Protein AF-X6D6P9-F1 (afdb_monomer_lite)

Foldseek 3Di:
DCLLLVLLLVVFFKKKDKDALVCLVVCLVFNFWWAQLDDDQDVVLCVPVPPLSRTKGKIFGPQADDPDDDPDHWIWMKMFTSVQADPQKAFPPSDPPLVVQLVVVCVVPVPDDPSNSRVVSCRHNRIMIHSGGTGQQRMFTAFPPADPRDSVRGDRSNPDDSNGTDID

pLDDT: mean 87.32, std 10.54, range [49.88, 98.25]

Structure (mmCIF, N/CA/C/O backbone):
data_AF-X6D6P9-F1
#
_entry.id   AF-X6D6P9-F1
#
loop_
_atom_site.group_PDB
_atom_site.id
_atom_site.type_symbol
_atom_site.label_atom_id
_atom_site.label_alt_id
_atom_site.label_comp_id
_atom_site.label_asym_id
_atom_site.label_entity_id
_atom_site.label_seq_id
_atom_site.pdbx_PDB_ins_code
_atom_site.Cartn_x
_atom_site.Cartn_y
_atom_site.Cartn_z
_atom_site.occupancy
_atom_site.B_iso_or_equiv
_atom_site.auth_seq_id
_atom_site.auth_comp_id
_atom_site.auth_asym_id
_atom_site.auth_atom_id
_atom_site.pdbx_PDB_model_num
ATOM 1 N N . MET A 1 1 ? 2.258 -10.354 -14.950 1.00 55.44 1 MET A N 1
ATOM 2 C CA . MET A 1 1 ? 1.709 -9.759 -13.708 1.00 55.44 1 MET A CA 1
ATOM 3 C C . MET A 1 1 ? 1.639 -10.757 -12.578 1.00 55.44 1 MET A C 1
ATOM 5 O O . MET A 1 1 ? 1.944 -10.342 -11.473 1.00 55.44 1 MET A O 1
ATOM 9 N N . GLN A 1 2 ? 1.347 -12.040 -12.842 1.00 59.75 2 GLN A N 1
ATOM 10 C CA . GLN A 1 2 ? 1.579 -13.083 -11.836 1.00 59.75 2 GLN A CA 1
ATOM 11 C C . GLN A 1 2 ? 3.016 -12.995 -11.290 1.00 59.75 2 GLN A C 1
ATOM 13 O O . GLN A 1 2 ? 3.198 -12.963 -10.087 1.00 59.75 2 GLN A O 1
ATOM 18 N N . SER A 1 3 ? 4.011 -12.776 -12.160 1.00 70.81 3 SER A N 1
ATOM 19 C CA . SER A 1 3 ? 5.420 -12.632 -11.768 1.00 70.81 3 SER A CA 1
ATOM 20 C C . SER A 1 3 ? 5.705 -11.477 -10.790 1.00 70.81 3 SER A C 1
ATOM 22 O O . SER A 1 3 ? 6.256 -11.723 -9.725 1.00 70.81 3 SER A O 1
ATOM 24 N N . ALA A 1 4 ? 5.279 -10.244 -11.091 1.00 69.75 4 ALA A N 1
ATOM 25 C CA . ALA A 1 4 ? 5.508 -9.080 -10.225 1.00 69.75 4 ALA A CA 1
ATOM 26 C C . ALA A 1 4 ? 4.768 -9.182 -8.877 1.00 69.75 4 ALA A C 1
ATOM 28 O O . ALA A 1 4 ? 5.339 -8.881 -7.828 1.00 69.75 4 ALA A O 1
ATOM 29 N N . TYR A 1 5 ? 3.515 -9.652 -8.893 1.00 78.94 5 TYR A N 1
ATOM 30 C CA . TYR A 1 5 ? 2.745 -9.927 -7.677 1.00 78.94 5 TYR A CA 1
ATOM 31 C C . TYR A 1 5 ? 3.416 -11.019 -6.829 1.00 78.94 5 TYR A C 1
ATOM 33 O O . TYR A 1 5 ? 3.645 -10.834 -5.631 1.00 78.94 5 TYR A O 1
ATOM 41 N N . ASP A 1 6 ? 3.796 -12.137 -7.450 1.00 82.38 6 ASP A N 1
ATOM 42 C CA . ASP A 1 6 ? 4.474 -13.246 -6.778 1.00 82.38 6 ASP A CA 1
ATOM 43 C C . ASP A 1 6 ? 5.825 -12.794 -6.209 1.00 82.38 6 ASP A C 1
ATOM 45 O O . ASP A 1 6 ? 6.196 -13.179 -5.100 1.00 82.38 6 ASP A O 1
ATOM 49 N N . PHE A 1 7 ? 6.567 -11.953 -6.932 1.00 81.31 7 PHE A N 1
ATOM 50 C CA . PHE A 1 7 ? 7.858 -11.448 -6.477 1.00 81.31 7 PHE A CA 1
ATOM 51 C C . PHE A 1 7 ? 7.702 -10.530 -5.258 1.00 81.31 7 PHE A C 1
ATOM 53 O O . PHE A 1 7 ? 8.397 -10.716 -4.256 1.00 81.31 7 PHE A O 1
ATOM 60 N N . LEU A 1 8 ? 6.747 -9.592 -5.293 1.00 84.50 8 LEU A N 1
ATOM 61 C CA . LEU A 1 8 ? 6.450 -8.707 -4.164 1.00 84.50 8 LEU A CA 1
ATOM 62 C C . LEU A 1 8 ? 6.037 -9.481 -2.918 1.00 84.50 8 LEU A C 1
ATOM 64 O O . LEU A 1 8 ? 6.597 -9.269 -1.845 1.00 84.50 8 LEU A O 1
ATOM 68 N N . THR A 1 9 ? 5.076 -10.388 -3.059 1.00 87.00 9 THR A N 1
ATOM 69 C CA . THR A 1 9 ? 4.495 -11.119 -1.925 1.00 87.00 9 THR A CA 1
ATOM 70 C C . THR A 1 9 ? 5.456 -12.162 -1.338 1.00 87.00 9 THR A C 1
ATOM 72 O O . THR A 1 9 ? 5.349 -12.528 -0.162 1.00 87.00 9 THR A O 1
ATOM 75 N N . ARG A 1 10 ? 6.465 -12.604 -2.104 1.00 87.81 10 ARG A N 1
ATOM 76 C CA . ARG A 1 10 ? 7.597 -13.394 -1.583 1.00 87.81 10 ARG A CA 1
ATOM 77 C C . ARG A 1 10 ? 8.556 -12.572 -0.725 1.00 87.81 10 ARG A C 1
ATOM 79 O O . ARG A 1 10 ? 9.129 -13.123 0.212 1.00 87.81 10 ARG A O 1
ATOM 86 N N . LYS A 1 11 ? 8.758 -11.291 -1.044 1.00 89.25 11 LYS A N 1
ATOM 87 C CA . LYS A 1 11 ? 9.722 -10.410 -0.360 1.00 89.25 11 LYS A CA 1
ATOM 88 C C . LYS A 1 11 ? 9.109 -9.625 0.800 1.00 89.25 11 LYS A C 1
ATOM 90 O O . LYS A 1 11 ? 9.821 -9.316 1.750 1.00 89.25 11 LYS A O 1
ATOM 95 N N . HIS A 1 12 ? 7.808 -9.347 0.747 1.00 91.75 12 HIS A N 1
ATOM 96 C CA . HIS A 1 12 ? 7.106 -8.540 1.739 1.00 91.75 12 HIS A CA 1
ATOM 97 C C . HIS A 1 12 ? 5.869 -9.270 2.271 1.00 91.75 12 HIS A C 1
ATOM 99 O O . HIS A 1 12 ? 5.018 -9.736 1.515 1.00 91.75 12 HIS A O 1
ATOM 105 N N . SER A 1 13 ? 5.754 -9.349 3.598 1.00 94.56 13 SER A N 1
ATOM 106 C CA . SER A 1 13 ? 4.595 -9.961 4.268 1.00 94.56 13 SER A CA 1
ATOM 107 C C . SER A 1 13 ? 3.474 -8.963 4.556 1.00 94.56 13 SER A C 1
ATOM 109 O O . SER A 1 13 ? 2.323 -9.368 4.703 1.00 94.56 13 SER A O 1
ATOM 111 N N . TRP A 1 14 ? 3.809 -7.675 4.647 1.00 95.06 14 TRP A N 1
ATOM 112 C CA . TRP A 1 14 ? 2.915 -6.619 5.108 1.00 95.06 14 TRP A CA 1
ATOM 113 C C . TRP A 1 14 ? 3.073 -5.349 4.285 1.00 95.06 14 TRP A C 1
ATOM 115 O O . TRP A 1 14 ? 4.179 -4.991 3.874 1.00 95.06 14 TRP A O 1
ATOM 125 N N . TYR A 1 15 ? 1.947 -4.666 4.108 1.00 94.81 15 TYR A N 1
ATOM 126 C CA . TYR A 1 15 ? 1.816 -3.449 3.324 1.00 94.81 15 TYR A 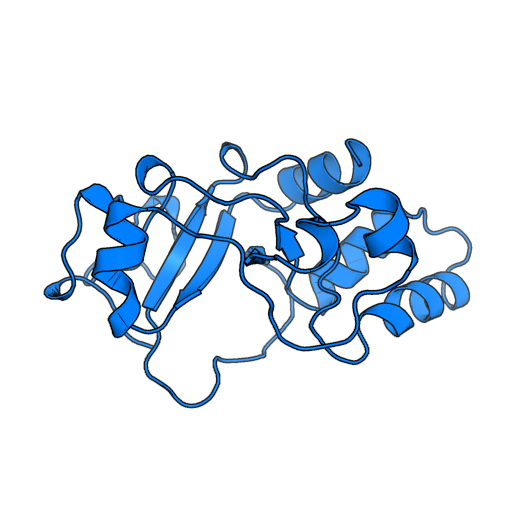CA 1
ATOM 127 C C . TYR A 1 15 ? 1.040 -2.422 4.133 1.00 94.81 15 TYR A C 1
ATOM 129 O O . TYR A 1 15 ? 0.007 -2.742 4.718 1.00 94.81 15 TYR A O 1
ATOM 137 N N . LEU A 1 16 ? 1.552 -1.201 4.186 1.00 94.44 16 LEU A N 1
ATOM 138 C CA . LEU A 1 16 ? 1.025 -0.116 4.991 1.00 94.44 16 LEU A CA 1
ATOM 139 C C . LEU A 1 16 ? 0.255 0.881 4.135 1.00 94.44 16 LEU A C 1
ATOM 141 O O . LEU A 1 16 ? 0.651 1.188 3.014 1.00 94.44 16 LEU A O 1
ATOM 145 N N . HIS A 1 17 ? -0.799 1.443 4.707 1.00 94.06 17 HIS A N 1
ATOM 146 C CA . HIS A 1 17 ? -1.494 2.605 4.174 1.00 94.06 17 HIS A CA 1
ATOM 147 C C . HIS A 1 17 ? -1.636 3.644 5.283 1.00 94.06 17 HIS A C 1
ATOM 149 O O . HIS A 1 17 ? -1.937 3.293 6.423 1.00 94.06 17 HIS A O 1
ATOM 155 N N . ALA A 1 18 ? -1.416 4.915 4.960 1.00 92.25 18 ALA A N 1
ATOM 156 C CA . ALA A 1 18 ? -1.610 6.020 5.889 1.00 92.25 18 ALA A CA 1
ATOM 157 C C . ALA A 1 18 ? -2.843 6.821 5.470 1.00 92.25 18 ALA A C 1
ATOM 159 O O . ALA A 1 18 ? -2.956 7.207 4.309 1.00 92.25 18 ALA A O 1
ATOM 160 N N . SER A 1 19 ? -3.743 7.102 6.411 1.00 92.38 19 SER A N 1
ATOM 161 C CA . SER A 1 19 ? -4.966 7.867 6.144 1.00 92.38 19 SER A CA 1
ATOM 162 C C . SER A 1 19 ? -5.185 8.967 7.181 1.00 92.38 19 SER A C 1
ATOM 164 O O . SER A 1 19 ? -4.666 8.908 8.295 1.00 92.38 19 SER A O 1
ATOM 166 N N . ASP A 1 20 ? -5.963 9.981 6.802 1.00 92.25 20 ASP A N 1
ATOM 167 C CA . ASP A 1 20 ? -6.477 10.989 7.731 1.00 92.25 20 ASP A CA 1
ATOM 168 C C . ASP A 1 20 ? -7.469 10.354 8.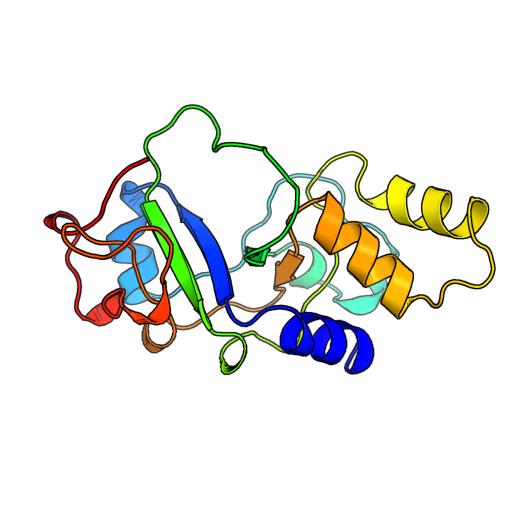713 1.00 92.25 20 ASP A C 1
ATOM 170 O O . ASP A 1 20 ? -8.353 9.623 8.253 1.00 92.25 20 ASP A O 1
ATOM 174 N N . PRO A 1 21 ? -7.409 10.672 10.022 1.00 92.88 21 PRO A N 1
ATOM 175 C CA . PRO A 1 21 ? -8.360 10.190 11.026 1.00 92.88 21 PRO A CA 1
ATOM 176 C C . PRO A 1 21 ? -9.830 10.432 10.669 1.00 92.88 21 PRO A C 1
ATOM 178 O O . PRO A 1 21 ? -10.683 9.636 11.050 1.00 92.88 21 PRO A O 1
ATOM 181 N N . ALA A 1 22 ? -10.125 11.488 9.903 1.00 93.38 22 ALA A N 1
ATOM 182 C CA . ALA A 1 22 ? -11.471 11.785 9.413 1.00 93.38 22 ALA A CA 1
ATOM 183 C C . ALA A 1 22 ? -12.072 10.655 8.556 1.00 93.38 22 ALA A C 1
ATOM 185 O O . ALA A 1 22 ? -13.284 10.488 8.544 1.00 93.38 22 ALA A O 1
ATOM 186 N N . ASN A 1 23 ? -11.236 9.846 7.896 1.00 94.69 23 ASN A N 1
ATOM 187 C CA . ASN A 1 23 ? -11.682 8.729 7.062 1.00 94.69 23 ASN A CA 1
ATOM 188 C C . ASN A 1 23 ? -11.848 7.419 7.854 1.00 94.69 23 ASN A C 1
ATOM 190 O O . ASN A 1 23 ? -12.113 6.385 7.247 1.00 94.69 23 ASN A O 1
ATOM 194 N N . PHE A 1 24 ? -11.614 7.401 9.175 1.00 96.06 24 PHE A N 1
ATOM 195 C CA . PHE A 1 24 ? -11.583 6.150 9.941 1.00 96.06 24 PHE A CA 1
ATOM 196 C C . PHE A 1 24 ? -12.897 5.368 9.830 1.00 96.06 24 PHE A C 1
ATOM 198 O O . PHE A 1 24 ? -12.864 4.182 9.509 1.00 96.06 24 PHE A O 1
ATOM 205 N N . GLU A 1 25 ? -14.039 6.023 10.060 1.00 97.12 25 GLU A N 1
ATOM 206 C CA . GLU A 1 25 ? -15.345 5.352 10.019 1.00 97.12 25 GLU A CA 1
ATOM 207 C C . GLU A 1 25 ? -15.708 4.899 8.597 1.00 97.12 25 GLU A C 1
ATOM 209 O O . GLU A 1 25 ? -16.177 3.776 8.419 1.00 97.12 25 GLU A O 1
ATOM 214 N N . ASP A 1 26 ? -15.389 5.702 7.578 1.00 97.19 26 ASP A N 1
ATOM 215 C CA . ASP A 1 26 ? -15.606 5.337 6.173 1.00 97.19 26 ASP A CA 1
ATOM 216 C C . ASP A 1 26 ? -14.785 4.099 5.783 1.00 97.19 26 ASP A C 1
ATOM 218 O O . ASP A 1 26 ? -15.317 3.142 5.223 1.00 97.19 26 ASP A O 1
ATOM 222 N N . ILE A 1 27 ? -13.495 4.066 6.140 1.00 97.69 27 ILE A N 1
ATOM 223 C CA . ILE A 1 27 ? -12.617 2.921 5.852 1.00 97.69 27 ILE A CA 1
ATOM 224 C C . ILE A 1 27 ? -13.031 1.703 6.684 1.00 97.69 27 ILE A C 1
ATOM 226 O O . ILE A 1 27 ? -12.930 0.566 6.224 1.00 97.69 27 ILE A O 1
ATOM 230 N N . LYS A 1 28 ? -13.522 1.902 7.908 1.00 97.50 28 LYS A N 1
ATOM 231 C CA . LYS A 1 28 ? -14.042 0.808 8.732 1.00 97.50 28 LYS A CA 1
ATOM 232 C C . LYS A 1 28 ? -15.309 0.196 8.130 1.00 97.50 28 LYS A C 1
ATOM 234 O O . LYS A 1 28 ? -15.476 -1.020 8.220 1.00 97.50 28 LYS A O 1
ATOM 239 N N . ALA A 1 29 ? -16.165 1.006 7.510 1.00 97.12 29 ALA A N 1
ATOM 240 C CA . ALA A 1 29 ? -17.393 0.555 6.865 1.00 97.12 29 ALA A CA 1
ATOM 241 C C . ALA A 1 29 ? -17.150 -0.081 5.483 1.00 97.12 29 ALA A C 1
ATOM 243 O O . ALA A 1 29 ? -17.676 -1.159 5.211 1.00 97.12 29 ALA A O 1
ATOM 244 N N . GLY A 1 30 ? -16.360 0.567 4.620 1.00 95.31 30 GLY A N 1
ATOM 245 C CA . GLY A 1 30 ? -16.171 0.177 3.213 1.00 95.31 30 GLY A CA 1
ATOM 246 C C . GLY A 1 30 ? -14.845 -0.520 2.894 1.00 95.31 30 GLY A C 1
ATOM 247 O O . GLY A 1 30 ? -14.738 -1.232 1.897 1.00 95.31 30 GLY A O 1
ATOM 248 N N . GLY A 1 31 ? -13.838 -0.383 3.755 1.00 97.69 31 GLY A N 1
ATOM 249 C CA . GLY A 1 31 ? -12.465 -0.800 3.480 1.00 97.69 31 GLY A CA 1
ATOM 250 C C . GLY A 1 31 ? -11.629 0.300 2.823 1.00 97.69 31 GLY A C 1
ATOM 251 O O . GLY A 1 31 ? -11.986 1.476 2.816 1.00 97.69 31 GLY A O 1
ATOM 252 N N . LEU A 1 32 ? -10.467 -0.082 2.294 1.00 97.44 32 LEU A N 1
ATOM 253 C CA . LEU A 1 32 ? -9.621 0.822 1.518 1.00 97.44 32 LEU A CA 1
ATOM 254 C C . LEU A 1 32 ? -10.095 0.846 0.072 1.00 97.44 32 LEU A C 1
ATOM 256 O O . LEU A 1 32 ? -10.0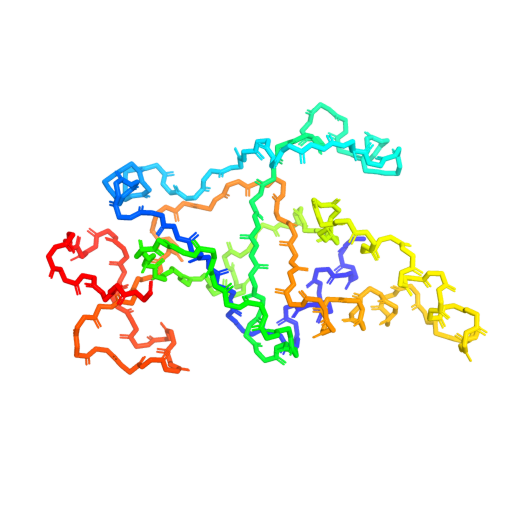28 -0.165 -0.622 1.00 97.44 32 LEU A O 1
ATOM 260 N N . GLU A 1 33 ? -10.524 2.011 -0.387 1.00 96.19 33 GLU A N 1
ATOM 261 C CA . GLU A 1 33 ? -10.987 2.217 -1.754 1.00 96.19 33 GLU A CA 1
ATOM 262 C C . GLU A 1 33 ? -9.903 2.861 -2.618 1.00 96.19 33 GLU A C 1
ATOM 264 O O . GLU A 1 33 ? -9.092 3.667 -2.153 1.00 96.19 33 GLU A O 1
ATOM 269 N N . THR A 1 34 ? -9.913 2.535 -3.906 1.00 94.56 34 THR A N 1
ATOM 270 C CA . THR A 1 34 ? -9.076 3.201 -4.903 1.00 94.56 34 THR A CA 1
ATOM 271 C C . THR A 1 34 ? -9.568 4.621 -5.157 1.00 94.56 34 THR A C 1
ATOM 273 O O . THR A 1 34 ? -10.773 4.845 -5.273 1.00 94.56 34 THR A O 1
ATOM 276 N N . ARG A 1 35 ? -8.646 5.574 -5.296 1.00 91.19 35 ARG A N 1
ATOM 277 C CA . ARG A 1 35 ? -8.949 6.985 -5.570 1.00 91.19 35 ARG A CA 1
ATOM 278 C C . ARG A 1 35 ? -8.061 7.517 -6.689 1.00 91.19 35 ARG A C 1
ATOM 280 O O . ARG A 1 35 ? -7.006 6.957 -6.968 1.00 91.19 35 ARG A O 1
ATOM 287 N N . PHE A 1 36 ? -8.463 8.612 -7.330 1.00 89.19 36 PHE A N 1
ATOM 288 C CA . PHE A 1 36 ? -7.602 9.298 -8.290 1.00 89.19 36 PHE A CA 1
ATOM 289 C C . PHE A 1 36 ? -6.557 10.115 -7.517 1.00 89.19 36 PHE A C 1
ATOM 291 O O . PHE A 1 36 ? -6.939 11.076 -6.847 1.00 89.19 36 PHE A O 1
ATOM 298 N N . PRO A 1 37 ? -5.256 9.778 -7.597 1.00 83.81 37 PRO A N 1
ATOM 299 C CA . PRO A 1 37 ? -4.225 10.428 -6.787 1.00 83.81 37 PRO A CA 1
ATOM 300 C C . PRO A 1 37 ? -3.856 11.829 -7.306 1.00 83.81 37 PRO A C 1
ATOM 302 O O . PRO A 1 37 ? -3.074 12.535 -6.675 1.00 83.81 37 PRO A O 1
ATOM 305 N N . GLY A 1 38 ? -4.422 12.240 -8.448 1.00 78.44 38 GLY A N 1
ATOM 306 C CA . GLY A 1 38 ? -3.995 13.416 -9.198 1.00 78.44 38 GLY A CA 1
ATOM 307 C C . GLY A 1 38 ? -2.751 13.109 -10.034 1.00 78.44 38 GLY A C 1
ATOM 308 O O . GLY A 1 38 ? -1.773 12.565 -9.535 1.00 78.44 38 GLY A O 1
ATOM 309 N N . GLY A 1 39 ? -2.785 13.429 -11.329 1.00 78.44 39 GLY A N 1
ATOM 310 C CA . GLY A 1 39 ? -1.652 13.223 -12.238 1.00 78.44 39 GLY A CA 1
ATOM 311 C C . GLY A 1 39 ? -2.031 12.585 -13.573 1.00 78.44 39 GLY A C 1
ATOM 312 O O . GLY A 1 39 ? -3.178 12.195 -13.805 1.00 78.44 39 GLY A O 1
ATOM 313 N N . SER A 1 40 ? -1.054 12.498 -14.476 1.00 83.50 40 SER A N 1
ATOM 314 C CA . SER A 1 40 ? -1.212 11.828 -15.767 1.00 83.50 40 SER A CA 1
ATOM 315 C C . SER A 1 40 ? -0.935 10.336 -15.631 1.00 83.50 40 SER A C 1
ATOM 317 O O . SER A 1 40 ? 0.182 9.934 -15.312 1.00 83.50 40 SER A O 1
ATOM 319 N N . VAL A 1 41 ? -1.941 9.520 -15.939 1.00 86.38 41 VAL A N 1
ATOM 320 C CA . VAL A 1 41 ? -1.777 8.066 -16.020 1.00 86.38 41 VAL A CA 1
ATOM 321 C C . VAL A 1 41 ? -0.865 7.725 -17.210 1.00 86.38 41 VAL A C 1
ATOM 323 O O . VAL A 1 41 ? -1.138 8.209 -18.315 1.00 86.38 41 VAL A O 1
ATOM 326 N N . PRO A 1 42 ? 0.182 6.907 -17.029 1.00 84.56 42 PRO A N 1
ATOM 327 C CA . PRO A 1 42 ? 1.033 6.435 -18.123 1.00 84.56 42 PRO A CA 1
ATOM 328 C C . PRO A 1 42 ? 0.255 5.582 -19.129 1.00 84.56 42 PRO A C 1
ATOM 330 O O . PRO A 1 42 ? -0.629 4.820 -18.736 1.00 84.56 42 PRO A O 1
ATOM 333 N N . ASP A 1 43 ? 0.607 5.648 -20.414 1.00 85.62 43 ASP A N 1
ATOM 334 C CA . ASP A 1 43 ? -0.128 4.925 -21.465 1.00 85.62 43 ASP A CA 1
ATOM 335 C C . ASP A 1 43 ? -0.080 3.408 -21.268 1.00 85.62 43 ASP A C 1
ATOM 337 O O . ASP A 1 43 ? -1.120 2.764 -21.306 1.00 85.62 43 ASP A O 1
ATOM 341 N N . ILE A 1 44 ? 1.064 2.856 -20.855 1.00 81.81 44 ILE A N 1
ATOM 342 C CA . ILE A 1 44 ? 1.182 1.430 -20.504 1.00 81.81 44 ILE A CA 1
ATOM 343 C C . ILE A 1 44 ? 0.210 0.990 -19.392 1.00 81.81 44 ILE A C 1
ATOM 345 O O . ILE A 1 44 ? -0.225 -0.161 -19.351 1.00 81.81 44 ILE A O 1
ATOM 349 N N . VAL A 1 45 ? -0.150 1.898 -18.479 1.00 84.44 45 VAL A N 1
ATOM 350 C CA . VAL A 1 45 ? -1.130 1.633 -17.418 1.00 84.44 45 VAL A CA 1
ATOM 351 C C . VAL A 1 45 ? -2.551 1.742 -17.978 1.00 84.44 45 VAL A C 1
ATOM 353 O O . VAL A 1 45 ? -3.389 0.898 -17.663 1.00 84.44 45 VAL A O 1
ATOM 356 N N . LYS A 1 46 ? -2.823 2.726 -18.847 1.00 87.25 46 LYS A N 1
ATOM 357 C CA . LYS A 1 46 ? -4.117 2.866 -19.540 1.00 87.25 46 LYS A CA 1
ATOM 358 C C . LYS A 1 46 ? -4.421 1.663 -20.426 1.00 87.25 46 LYS A C 1
ATOM 360 O O . LYS A 1 46 ? -5.517 1.125 -20.338 1.00 87.25 46 LYS A O 1
ATOM 365 N N . ASP A 1 47 ? -3.458 1.220 -21.226 1.00 86.31 47 ASP A N 1
ATOM 366 C CA . ASP A 1 47 ? -3.612 0.088 -22.144 1.00 86.31 47 ASP A CA 1
ATOM 367 C C . ASP A 1 47 ? -3.930 -1.203 -21.386 1.00 86.31 47 ASP A C 1
ATOM 369 O O . ASP A 1 47 ? -4.660 -2.067 -21.867 1.00 86.31 47 ASP A O 1
ATOM 373 N N . ARG A 1 48 ? -3.399 -1.320 -20.166 1.00 82.12 48 ARG A N 1
ATOM 374 C CA . ARG A 1 48 ? -3.538 -2.512 -19.336 1.00 82.12 48 ARG A CA 1
ATOM 375 C C . ARG A 1 48 ? -4.808 -2.538 -18.492 1.00 82.12 48 ARG A C 1
ATOM 377 O O . ARG A 1 48 ? -5.432 -3.589 -18.382 1.00 82.12 48 ARG A O 1
ATOM 384 N N . PHE A 1 49 ? -5.140 -1.425 -17.846 1.00 80.56 49 PHE A N 1
ATOM 385 C CA . PHE A 1 49 ? -6.226 -1.348 -16.862 1.00 80.56 49 PHE A CA 1
ATOM 386 C C . PHE A 1 49 ? -7.446 -0.570 -17.382 1.00 80.56 49 PHE A C 1
ATOM 388 O O . PHE A 1 49 ? -8.472 -0.483 -16.715 1.00 80.56 49 PHE A O 1
ATOM 395 N N . GLY A 1 50 ? -7.377 -0.008 -18.589 1.00 83.94 50 GLY A N 1
ATOM 396 C CA . GLY A 1 50 ? -8.488 0.697 -19.217 1.00 83.94 50 GLY A CA 1
ATOM 397 C C . GLY A 1 50 ? -9.007 1.847 -18.354 1.00 83.94 50 GLY A C 1
ATOM 398 O O . GLY A 1 50 ? -8.269 2.746 -17.952 1.00 83.94 50 GLY A O 1
ATOM 399 N N . THR A 1 51 ? -10.306 1.832 -18.060 1.00 77.56 51 THR A N 1
ATOM 400 C CA . THR A 1 51 ? -10.972 2.885 -17.282 1.00 77.56 51 THR A CA 1
ATOM 401 C C . THR A 1 51 ? -10.584 2.892 -15.800 1.00 77.56 51 THR A C 1
ATOM 403 O O . THR A 1 51 ? -10.619 3.962 -15.188 1.00 77.56 51 THR A O 1
ATOM 406 N N . THR A 1 52 ? -10.161 1.758 -15.224 1.00 78.56 52 THR A N 1
ATOM 407 C CA . THR A 1 52 ? -9.725 1.677 -13.814 1.00 78.56 52 THR A CA 1
ATOM 408 C C . THR A 1 52 ? -8.305 2.195 -13.609 1.00 78.56 52 THR A C 1
ATOM 410 O O . THR A 1 52 ? -7.931 2.518 -12.489 1.00 78.56 52 THR A O 1
ATOM 413 N N . ALA A 1 53 ? -7.549 2.410 -14.691 1.00 81.06 53 ALA A N 1
ATOM 414 C CA . ALA A 1 53 ? -6.174 2.908 -14.672 1.00 81.06 53 ALA A CA 1
ATOM 415 C C . ALA A 1 53 ? -5.984 4.230 -13.903 1.00 81.06 53 ALA A C 1
ATOM 417 O O . ALA A 1 53 ? -4.869 4.560 -13.514 1.00 81.06 53 ALA A O 1
ATOM 418 N N . LYS A 1 54 ? -7.060 5.006 -13.706 1.00 85.25 54 LYS A N 1
ATOM 419 C CA . LYS A 1 54 ? -7.044 6.276 -12.967 1.00 85.25 54 LYS A CA 1
ATOM 420 C C . LYS A 1 54 ? -7.234 6.105 -11.460 1.00 85.25 54 LYS A C 1
ATOM 422 O O . LYS A 1 54 ? -6.850 6.997 -10.718 1.00 85.25 54 LYS A O 1
ATOM 427 N N . GLN A 1 55 ? -7.862 5.027 -11.010 1.00 91.12 55 GLN A N 1
ATOM 428 C CA . GLN A 1 55 ? -8.224 4.838 -9.610 1.00 91.12 55 GLN A CA 1
ATOM 429 C C . GLN A 1 55 ? -7.235 3.867 -8.985 1.00 91.12 55 GLN A C 1
ATOM 431 O O . GLN A 1 55 ? -7.126 2.726 -9.422 1.00 91.12 55 GLN A O 1
ATOM 436 N N . VAL A 1 56 ? -6.505 4.323 -7.971 1.00 92.69 56 VAL A N 1
ATOM 437 C CA . VAL A 1 56 ? -5.479 3.509 -7.324 1.00 92.69 56 VAL A CA 1
ATOM 438 C C . VAL A 1 56 ? -5.483 3.679 -5.813 1.00 92.69 56 VAL A C 1
ATOM 440 O O . VAL A 1 56 ? -5.917 4.694 -5.272 1.00 92.69 56 VAL A O 1
ATOM 443 N N . LEU A 1 57 ? -5.000 2.657 -5.127 1.00 93.38 57 LEU A N 1
ATOM 444 C CA . LEU A 1 57 ? -4.740 2.643 -3.699 1.00 93.38 57 LEU A CA 1
ATOM 445 C C . LEU A 1 57 ? -3.230 2.513 -3.495 1.00 93.38 57 LEU A C 1
ATOM 447 O O . LEU A 1 57 ? -2.644 1.490 -3.849 1.00 93.38 57 LEU A O 1
ATOM 451 N N . CYS A 1 58 ? -2.609 3.541 -2.921 1.00 92.12 58 CYS A N 1
ATOM 452 C CA . CYS A 1 58 ? -1.186 3.526 -2.591 1.00 92.12 58 CYS A CA 1
ATOM 453 C C . CYS A 1 58 ? -0.934 2.677 -1.345 1.00 92.12 58 CYS A C 1
ATOM 455 O O . CYS A 1 58 ? -1.570 2.878 -0.304 1.00 92.12 58 CYS A O 1
ATOM 457 N N . LEU A 1 59 ? 0.018 1.758 -1.445 1.00 93.31 59 LEU A N 1
ATOM 458 C CA . LEU A 1 59 ? 0.447 0.881 -0.366 1.00 93.31 59 LEU A CA 1
ATOM 459 C C . LEU A 1 59 ? 1.969 0.894 -0.280 1.00 93.31 59 LEU A C 1
ATOM 461 O O . LEU A 1 59 ? 2.657 0.805 -1.292 1.00 93.31 59 LEU A O 1
ATOM 465 N N . ARG A 1 60 ? 2.503 0.918 0.937 1.00 92.25 60 ARG A N 1
ATOM 466 C CA . ARG A 1 60 ? 3.939 0.821 1.196 1.00 92.25 60 ARG A CA 1
ATOM 467 C C . ARG A 1 60 ? 4.301 -0.568 1.709 1.00 92.25 60 ARG A C 1
ATOM 469 O O . ARG A 1 60 ? 3.915 -0.897 2.831 1.00 92.25 60 ARG A O 1
ATOM 476 N N . PRO A 1 61 ? 5.065 -1.381 0.970 1.00 93.25 61 PRO A N 1
ATOM 477 C CA . PRO A 1 61 ? 5.600 -2.623 1.517 1.00 93.25 61 PRO A CA 1
ATOM 478 C C . PRO A 1 61 ? 6.530 -2.331 2.706 1.00 93.25 61 PRO A C 1
ATOM 480 O O . PRO A 1 61 ? 7.335 -1.405 2.662 1.00 93.25 61 PRO A O 1
ATOM 483 N N . ILE A 1 62 ? 6.450 -3.113 3.784 1.00 90.81 62 ILE A N 1
ATOM 484 C CA . ILE A 1 62 ? 7.392 -2.970 4.908 1.00 90.81 62 ILE A CA 1
ATOM 485 C C . ILE A 1 62 ? 8.779 -3.474 4.494 1.00 90.81 62 ILE A C 1
ATOM 487 O O . ILE A 1 62 ? 8.894 -4.527 3.863 1.00 90.81 62 ILE A O 1
ATOM 491 N N . GLY A 1 63 ? 9.830 -2.746 4.883 1.00 87.25 63 GLY A N 1
ATOM 492 C CA . GLY A 1 63 ? 11.227 -3.080 4.573 1.00 87.25 63 GLY A CA 1
ATOM 493 C C . GLY A 1 63 ? 11.782 -2.402 3.316 1.00 87.25 63 GLY A C 1
ATOM 494 O O . GLY A 1 63 ? 12.846 -2.786 2.840 1.00 87.25 63 GLY A O 1
ATOM 495 N N . THR A 1 64 ? 11.067 -1.422 2.761 1.00 88.25 64 THR A N 1
ATOM 496 C CA . THR A 1 64 ? 11.550 -0.558 1.673 1.00 88.25 64 THR A CA 1
ATOM 497 C C . THR A 1 64 ? 12.341 0.636 2.210 1.00 88.25 64 THR A C 1
ATOM 499 O O . THR A 1 64 ? 12.176 1.016 3.367 1.00 88.25 64 THR A O 1
ATOM 502 N N . GLU A 1 65 ? 13.166 1.248 1.364 1.00 83.19 65 GLU A N 1
ATOM 503 C CA . GLU A 1 65 ? 14.122 2.294 1.751 1.00 83.19 65 GLU A CA 1
ATOM 504 C C . GLU A 1 65 ? 13.520 3.696 1.870 1.00 83.19 65 GLU A C 1
ATOM 506 O O . GLU A 1 65 ? 14.162 4.559 2.463 1.00 83.19 65 GLU A O 1
ATOM 511 N N . ASP A 1 66 ? 12.332 3.946 1.303 1.00 70.50 66 ASP A N 1
ATOM 512 C CA . ASP A 1 66 ? 11.828 5.316 1.168 1.00 70.50 66 ASP A CA 1
ATOM 513 C C . ASP A 1 66 ? 11.592 5.985 2.541 1.00 70.50 66 ASP A C 1
ATOM 515 O O . ASP A 1 66 ? 10.751 5.520 3.326 1.00 70.50 66 ASP A O 1
ATOM 519 N N . PRO A 1 67 ? 12.319 7.084 2.835 1.00 52.69 67 PRO A N 1
ATOM 520 C CA . PRO A 1 67 ? 12.192 7.836 4.071 1.00 52.69 67 PRO A CA 1
ATOM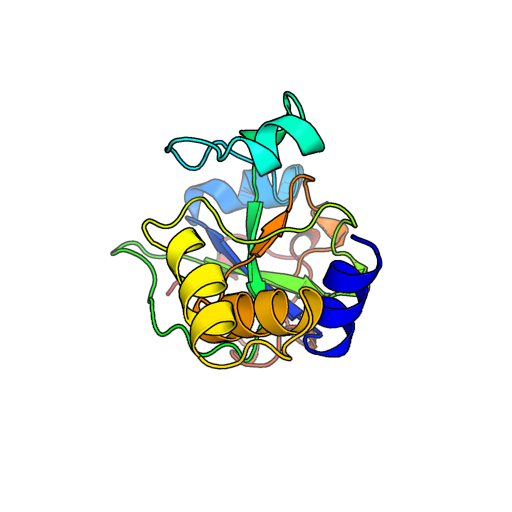 521 C C . PRO A 1 67 ? 11.050 8.862 4.047 1.00 52.69 67 PRO A C 1
ATOM 523 O O . PRO A 1 67 ? 10.932 9.616 5.014 1.00 52.69 67 PRO A O 1
ATOM 526 N N . THR A 1 68 ? 10.246 8.965 2.976 1.00 53.69 68 THR A N 1
ATOM 527 C CA . THR A 1 68 ? 9.186 9.980 2.862 1.00 53.69 68 THR A CA 1
ATOM 528 C C . THR A 1 68 ? 8.116 9.801 3.938 1.00 53.69 68 THR A C 1
ATOM 530 O O . THR A 1 68 ? 7.121 9.089 3.810 1.00 53.69 68 THR A O 1
ATOM 533 N N . GLY A 1 69 ? 8.353 10.499 5.047 1.00 50.00 69 GLY A N 1
ATOM 534 C CA . GLY A 1 69 ? 7.390 10.758 6.096 1.00 50.00 69 GLY A CA 1
ATOM 535 C C . GLY A 1 69 ? 6.184 11.509 5.541 1.00 50.00 69 GLY A C 1
ATOM 536 O O . GLY A 1 69 ? 6.287 12.336 4.632 1.00 50.00 69 GLY A O 1
ATOM 537 N N . SER A 1 70 ? 5.027 11.175 6.100 1.00 49.88 70 SER A N 1
ATOM 538 C CA . SER A 1 70 ? 3.729 11.750 5.767 1.00 49.88 70 SER A CA 1
ATOM 539 C C . SER A 1 70 ? 3.760 13.291 5.738 1.00 49.88 70 SER A C 1
ATOM 541 O O . SER A 1 70 ? 4.394 13.951 6.564 1.00 49.88 70 SER A O 1
ATOM 543 N N . ARG A 1 71 ? 3.045 13.871 4.765 1.00 51.16 71 ARG A N 1
ATOM 544 C CA . ARG A 1 71 ? 2.830 15.316 4.626 1.00 51.16 71 ARG A CA 1
ATOM 545 C C . ARG A 1 71 ? 2.024 15.851 5.820 1.00 51.16 71 ARG A C 1
ATOM 547 O O . ARG A 1 71 ? 0.821 15.623 5.885 1.00 51.16 71 ARG A O 1
ATOM 554 N N . SER A 1 72 ? 2.697 16.570 6.722 1.00 53.50 72 SER A N 1
ATOM 555 C CA . SER A 1 72 ? 2.224 17.662 7.608 1.00 53.50 72 SER A CA 1
ATOM 556 C C . SER A 1 72 ? 0.842 17.565 8.294 1.00 53.50 72 SER A C 1
ATOM 558 O O . SER A 1 72 ? 0.290 18.592 8.683 1.00 53.50 72 SER A O 1
ATOM 560 N N . SER A 1 73 ? 0.257 16.382 8.445 1.00 63.66 73 SER A N 1
ATOM 561 C CA . SER A 1 73 ? -1.057 16.154 9.059 1.00 63.66 73 SER A CA 1
ATOM 562 C C . SER A 1 73 ? -0.992 14.876 9.880 1.00 63.66 73 SER A C 1
ATOM 564 O O . SER A 1 73 ? -0.334 13.932 9.452 1.00 63.66 73 SER A O 1
ATOM 566 N N . GLU A 1 74 ? -1.650 14.859 11.042 1.00 83.00 74 GLU A N 1
ATOM 567 C CA . GLU A 1 74 ? -1.785 13.650 11.860 1.00 83.00 74 GLU A CA 1
ATOM 568 C C . GLU A 1 74 ? -2.419 12.535 11.016 1.00 83.00 74 GLU A C 1
ATOM 570 O O . GLU A 1 74 ? -3.563 12.665 10.576 1.00 83.00 74 GLU A O 1
ATOM 575 N N . ARG A 1 75 ? -1.696 11.437 10.789 1.00 89.56 75 ARG A N 1
ATOM 576 C CA . ARG A 1 75 ? -2.182 10.248 10.071 1.00 89.56 75 ARG A CA 1
ATOM 577 C C . ARG A 1 75 ? -2.318 9.072 11.015 1.00 89.56 75 ARG A C 1
ATOM 579 O O . ARG A 1 75 ? -1.624 8.996 12.017 1.00 89.56 75 ARG A O 1
ATOM 586 N N . PHE A 1 76 ? -3.157 8.107 10.667 1.00 93.06 76 PHE A N 1
ATOM 587 C CA . PHE A 1 76 ? -3.120 6.786 11.292 1.00 93.06 76 PHE A CA 1
ATOM 588 C C . PHE A 1 76 ? -2.670 5.728 10.287 1.00 93.06 76 PHE A C 1
ATOM 590 O O . PHE A 1 76 ? -2.838 5.894 9.075 1.00 93.06 76 PHE A O 1
ATOM 597 N N . LEU A 1 77 ? -2.084 4.646 10.803 1.00 94.31 77 LEU A N 1
ATOM 598 C CA . LEU A 1 77 ? -1.561 3.557 9.986 1.00 94.31 77 LEU A CA 1
ATOM 599 C C . LEU A 1 77 ? -2.511 2.368 9.942 1.00 94.31 77 LEU A C 1
ATOM 601 O O . LEU A 1 77 ? -3.025 1.894 10.956 1.00 94.31 77 LEU A O 1
ATOM 605 N N . LEU A 1 78 ? -2.664 1.854 8.732 1.00 96.50 78 LEU A N 1
ATOM 606 C CA . LEU A 1 78 ? -3.347 0.623 8.397 1.00 96.50 78 LEU A CA 1
ATOM 607 C C . LEU A 1 78 ? -2.334 -0.363 7.836 1.00 96.50 78 LEU A C 1
ATOM 609 O O . LEU A 1 78 ? -1.356 0.036 7.206 1.00 96.50 78 LEU A O 1
ATOM 613 N N . ALA A 1 79 ? -2.587 -1.648 8.039 1.00 97.00 79 ALA A N 1
ATOM 614 C CA . ALA A 1 79 ? -1.772 -2.720 7.505 1.00 97.00 79 ALA A CA 1
ATOM 615 C C . ALA A 1 79 ? -2.625 -3.799 6.848 1.00 97.00 79 ALA A C 1
ATOM 617 O O . ALA A 1 79 ? -3.668 -4.203 7.369 1.00 97.00 79 ALA A O 1
ATOM 618 N N . VAL A 1 80 ? -2.125 -4.301 5.726 1.00 97.25 80 VAL A N 1
ATOM 619 C CA . VAL A 1 80 ? -2.691 -5.415 4.975 1.00 97.25 80 VAL A CA 1
ATOM 620 C C . VAL A 1 80 ? -1.630 -6.497 4.847 1.00 97.25 80 VAL A C 1
ATOM 622 O O . VAL A 1 80 ? -0.477 -6.231 4.504 1.00 97.25 80 VAL A O 1
ATOM 625 N N . GLU A 1 81 ? -2.018 -7.727 5.160 1.00 96.81 81 GLU A N 1
ATOM 626 C CA . GLU A 1 81 ? -1.162 -8.895 4.980 1.00 96.81 81 GLU A CA 1
ATOM 627 C C . GLU A 1 81 ? -1.126 -9.285 3.501 1.00 96.81 81 GLU A C 1
ATOM 629 O O . GLU A 1 81 ? -2.144 -9.203 2.813 1.00 96.81 81 GLU A O 1
ATOM 634 N N . ARG A 1 82 ? 0.018 -9.769 3.013 1.00 94.75 82 ARG A N 1
ATOM 635 C CA . ARG A 1 82 ? 0.218 -10.127 1.598 1.00 94.75 82 ARG A CA 1
ATOM 636 C C . ARG A 1 82 ? -0.873 -11.028 1.005 1.00 94.75 82 ARG A C 1
ATOM 638 O O . ARG A 1 82 ? -1.193 -10.894 -0.166 1.00 94.75 82 ARG A O 1
ATOM 645 N N . ASN A 1 83 ? -1.455 -11.925 1.806 1.00 94.56 83 ASN A N 1
ATOM 646 C CA . ASN A 1 83 ? -2.468 -12.884 1.352 1.00 94.56 83 ASN A CA 1
ATOM 647 C C . ASN A 1 83 ? -3.821 -12.218 1.052 1.00 94.56 83 ASN A C 1
ATOM 649 O O . ASN A 1 83 ? -4.695 -12.849 0.467 1.00 94.56 83 ASN A O 1
ATOM 653 N N . PHE A 1 84 ? -3.998 -10.966 1.475 1.00 95.19 84 PHE A N 1
ATOM 654 C CA . PHE A 1 84 ? -5.187 -10.164 1.215 1.00 95.19 84 PHE A CA 1
ATOM 655 C C . PHE A 1 84 ? -4.934 -9.041 0.208 1.00 95.19 84 PHE A C 1
ATOM 657 O O . PHE A 1 84 ? -5.813 -8.200 0.014 1.00 95.19 84 PHE A O 1
ATOM 664 N N . LEU A 1 85 ? -3.750 -8.999 -0.412 1.00 92.19 85 LEU A N 1
ATOM 665 C CA . LEU A 1 85 ? -3.512 -8.077 -1.509 1.00 92.19 85 LEU A CA 1
ATOM 666 C C . LEU A 1 85 ? -4.268 -8.524 -2.764 1.00 92.19 85 LEU A C 1
ATOM 668 O O . LEU A 1 85 ? -4.261 -9.712 -3.095 1.00 92.19 85 LEU A O 1
ATOM 672 N N . PRO A 1 86 ? -4.869 -7.584 -3.504 1.00 90.25 86 PRO A N 1
ATOM 673 C CA . PRO A 1 86 ? -5.397 -7.872 -4.827 1.00 90.25 86 PRO A CA 1
ATOM 674 C C . PRO A 1 86 ? -4.297 -8.295 -5.803 1.00 90.25 86 PRO A C 1
ATOM 676 O O . PRO A 1 86 ? -3.135 -7.929 -5.643 1.00 90.25 86 PRO A O 1
ATOM 679 N N . LEU A 1 87 ? -4.665 -9.028 -6.856 1.00 87.94 87 LEU A N 1
ATOM 680 C CA . LEU A 1 87 ? -3.723 -9.418 -7.914 1.00 87.94 87 LEU A CA 1
ATOM 681 C C . LEU A 1 87 ? -3.325 -8.232 -8.808 1.00 87.94 87 LEU A C 1
ATOM 683 O O . LEU A 1 87 ? -2.261 -8.245 -9.431 1.00 87.94 87 LEU A O 1
ATOM 687 N N . SER A 1 88 ? -4.174 -7.206 -8.875 1.00 87.38 88 SER A N 1
ATOM 688 C CA . SER A 1 88 ? -3.973 -6.009 -9.689 1.00 87.38 88 SER A CA 1
ATOM 689 C C . SER A 1 88 ? -3.043 -5.020 -8.979 1.00 87.38 88 SER A C 1
ATOM 691 O O . SER A 1 88 ? -3.481 -3.969 -8.515 1.00 87.38 88 SER A O 1
ATOM 693 N N . ILE A 1 89 ? -1.754 -5.362 -8.886 1.00 86.75 89 ILE A N 1
ATOM 694 C CA . ILE A 1 89 ? -0.709 -4.515 -8.288 1.00 86.75 89 ILE A CA 1
ATOM 695 C C . ILE A 1 89 ? 0.257 -4.017 -9.368 1.00 86.75 89 ILE A C 1
ATOM 697 O O . ILE A 1 89 ? 0.601 -4.747 -10.300 1.00 86.75 89 ILE A O 1
ATOM 701 N N . GLY A 1 90 ? 0.725 -2.775 -9.238 1.00 86.94 90 GLY A N 1
ATOM 702 C CA . GLY A 1 90 ? 1.711 -2.184 -10.141 1.00 86.94 90 GLY A CA 1
ATOM 703 C C . GLY A 1 90 ? 2.641 -1.172 -9.475 1.00 86.94 90 GLY A C 1
ATOM 704 O O . GLY A 1 90 ? 2.548 -0.903 -8.277 1.00 86.94 90 GLY A O 1
ATOM 705 N N . LEU A 1 91 ? 3.546 -0.608 -10.283 1.00 86.62 91 LEU A N 1
ATOM 706 C CA . LEU A 1 91 ? 4.428 0.477 -9.854 1.00 86.62 91 LEU A CA 1
ATOM 707 C C . LEU A 1 91 ? 3.622 1.731 -9.547 1.00 86.62 91 LEU A C 1
ATOM 709 O O . LEU A 1 91 ? 2.658 2.045 -10.252 1.00 86.62 91 LEU A O 1
ATOM 713 N N . ASP A 1 92 ? 4.075 2.471 -8.538 1.00 85.81 92 ASP A N 1
ATOM 714 C CA . ASP A 1 92 ? 3.452 3.732 -8.180 1.00 85.81 92 ASP A CA 1
ATOM 715 C C . ASP A 1 92 ? 3.794 4.872 -9.136 1.00 85.81 92 ASP A C 1
ATOM 717 O O . ASP A 1 92 ? 4.774 5.603 -8.984 1.00 85.81 92 ASP A O 1
ATOM 721 N N . TRP A 1 93 ? 2.931 5.023 -10.138 1.00 84.25 93 TRP A N 1
ATOM 722 C CA . 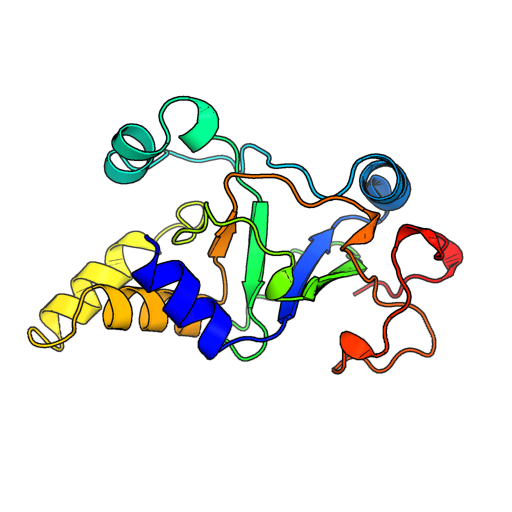TRP A 1 93 ? 2.995 6.085 -11.128 1.00 84.25 93 TRP A CA 1
ATOM 723 C C . TRP A 1 93 ? 2.496 7.440 -10.621 1.00 84.25 93 TRP A C 1
ATOM 725 O O . TRP A 1 93 ? 2.671 8.428 -11.331 1.00 84.25 93 TRP A O 1
ATOM 735 N N . SER A 1 94 ? 1.881 7.510 -9.436 1.00 77.69 94 SER A N 1
ATOM 736 C CA . SER A 1 94 ? 1.362 8.768 -8.889 1.00 77.69 94 SER A CA 1
ATOM 737 C C . SER A 1 94 ? 2.475 9.710 -8.415 1.00 77.69 94 SER A C 1
ATOM 739 O O . SER A 1 94 ? 2.288 10.926 -8.364 1.00 77.69 94 SER A O 1
ATOM 741 N N . PHE A 1 95 ? 3.666 9.171 -8.142 1.00 71.69 95 PHE A N 1
ATOM 742 C CA . PHE A 1 95 ? 4.848 9.958 -7.817 1.00 71.69 95 PHE A CA 1
ATOM 743 C C . PHE A 1 95 ? 5.609 10.400 -9.073 1.00 71.69 95 PHE A C 1
ATOM 745 O O . PHE A 1 95 ? 5.917 9.619 -9.979 1.00 71.69 95 PHE A O 1
ATOM 752 N N . VAL A 1 96 ? 5.978 11.681 -9.098 1.00 64.81 96 VAL A N 1
ATOM 753 C CA . VAL A 1 96 ? 6.825 12.257 -10.148 1.00 64.81 96 VAL A CA 1
ATOM 754 C C . VAL A 1 96 ? 8.195 11.567 -10.140 1.00 64.81 96 VAL A C 1
ATOM 756 O O . VAL A 1 96 ? 8.849 11.473 -9.104 1.00 64.81 96 VAL A O 1
ATOM 759 N N . GLY A 1 97 ? 8.648 11.098 -11.306 1.00 62.59 97 GLY A N 1
ATOM 760 C CA . GLY A 1 97 ? 9.969 10.478 -11.465 1.00 62.59 97 GLY A CA 1
ATOM 761 C C . GLY A 1 97 ? 10.060 9.001 -11.060 1.00 62.59 97 GLY A C 1
ATOM 762 O O . GLY A 1 97 ? 11.160 8.450 -11.052 1.00 62.59 97 GLY A O 1
ATOM 763 N N . THR A 1 98 ? 8.950 8.317 -10.749 1.00 66.69 98 THR A N 1
ATOM 764 C CA . THR A 1 98 ? 8.983 6.849 -10.584 1.00 66.69 98 THR A CA 1
ATOM 765 C C . THR A 1 98 ? 9.320 6.147 -11.898 1.00 66.69 98 THR A C 1
ATOM 767 O O . THR A 1 98 ? 10.070 5.180 -11.894 1.00 66.69 98 THR A O 1
ATOM 770 N N . TRP A 1 99 ? 8.830 6.663 -13.027 1.00 71.69 99 TRP A N 1
ATOM 771 C CA . TRP A 1 99 ? 9.011 6.035 -14.342 1.00 71.69 99 TRP A CA 1
ATOM 772 C C . TRP A 1 99 ? 10.402 6.164 -14.941 1.00 71.69 99 TRP A C 1
ATOM 774 O O . TRP A 1 99 ? 10.752 5.359 -15.792 1.00 71.69 99 TRP A O 1
ATOM 784 N N . THR A 1 100 ? 11.215 7.112 -14.481 1.00 81.12 100 THR A N 1
ATOM 785 C CA . THR A 1 100 ? 12.599 7.230 -14.958 1.00 81.12 100 THR A CA 1
ATOM 786 C C . THR A 1 100 ? 13.517 6.189 -14.320 1.00 81.12 100 THR A C 1
ATOM 788 O O . THR A 1 100 ? 14.534 5.831 -14.903 1.00 81.12 100 THR A O 1
ATOM 791 N N . LEU A 1 101 ? 13.170 5.677 -13.133 1.00 83.88 101 LEU A N 1
ATOM 792 C CA . LEU A 1 101 ? 13.996 4.715 -12.406 1.00 83.88 101 LEU A CA 1
ATOM 793 C C . LEU A 1 101 ? 14.101 3.343 -13.103 1.00 83.88 101 LEU A C 1
ATOM 795 O O . LEU A 1 101 ? 15.218 2.840 -13.175 1.00 83.88 101 LEU A O 1
ATOM 799 N N . PRO A 1 102 ? 13.022 2.750 -13.659 1.00 86.81 102 PRO A N 1
ATOM 800 C CA . PRO A 1 102 ? 13.139 1.568 -14.507 1.00 86.81 102 PRO A CA 1
ATOM 801 C C . PRO A 1 102 ? 14.153 1.730 -15.643 1.00 86.81 102 PRO A C 1
ATOM 803 O O . PRO A 1 102 ? 14.946 0.826 -15.885 1.00 86.81 102 PRO A O 1
ATOM 806 N N . ASP A 1 103 ? 14.146 2.879 -16.319 1.00 88.00 103 ASP A N 1
ATOM 807 C CA . ASP A 1 103 ? 15.024 3.123 -17.466 1.00 88.00 103 ASP A CA 1
ATOM 808 C C . ASP A 1 103 ? 16.484 3.298 -17.037 1.00 88.00 103 ASP A C 1
ATOM 810 O O . ASP A 1 103 ? 17.381 2.767 -17.688 1.00 88.00 103 ASP A O 1
ATOM 814 N N . ILE A 1 104 ? 16.719 3.964 -15.902 1.00 89.88 104 ILE A N 1
ATOM 815 C CA . ILE A 1 104 ? 18.050 4.065 -15.287 1.00 89.88 104 ILE A CA 1
ATOM 816 C C . ILE A 1 104 ? 18.572 2.672 -14.916 1.00 89.88 104 ILE A C 1
ATOM 818 O O . ILE A 1 104 ? 19.683 2.321 -15.294 1.00 89.88 104 ILE A O 1
ATOM 822 N N . LEU A 1 105 ? 17.760 1.845 -14.248 1.00 91.50 105 LEU A N 1
ATOM 823 C CA . LEU A 1 105 ? 18.162 0.492 -13.846 1.00 91.50 105 LEU A CA 1
ATOM 824 C C . LEU A 1 105 ? 18.493 -0.397 -15.053 1.00 91.50 105 LEU A C 1
ATOM 826 O O . LEU A 1 105 ? 19.481 -1.125 -15.015 1.00 91.50 105 LEU A O 1
ATOM 830 N N . ARG A 1 106 ? 17.715 -0.300 -16.140 1.00 92.69 106 ARG A N 1
ATOM 831 C CA . ARG A 1 106 ? 18.001 -1.007 -17.402 1.00 92.69 106 ARG A CA 1
ATOM 832 C C . ARG A 1 106 ? 19.301 -0.553 -18.054 1.00 92.69 106 ARG A C 1
ATOM 834 O O . ARG A 1 106 ? 19.980 -1.366 -18.674 1.00 92.69 106 ARG A O 1
ATOM 841 N N . ALA A 1 107 ? 19.614 0.738 -17.972 1.00 92.88 107 ALA A N 1
ATOM 842 C CA . ALA A 1 107 ? 20.853 1.278 -18.517 1.00 92.88 107 ALA A CA 1
ATOM 843 C C . ALA A 1 107 ? 22.072 0.854 -17.680 1.00 92.88 107 ALA A C 1
ATOM 845 O O . ALA A 1 107 ? 23.105 0.510 -18.253 1.00 92.88 107 ALA A O 1
ATOM 846 N N . ASP A 1 108 ? 21.933 0.846 -16.352 1.00 94.69 108 ASP A N 1
ATOM 847 C CA . ASP A 1 108 ? 22.997 0.488 -15.409 1.00 94.69 108 ASP A CA 1
ATOM 848 C C . ASP A 1 108 ? 23.320 -1.016 -15.436 1.00 94.69 108 ASP A 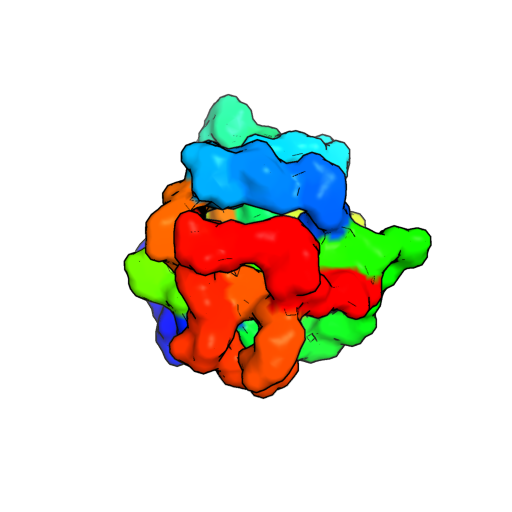C 1
ATOM 850 O O . ASP A 1 108 ? 24.490 -1.399 -15.393 1.00 94.69 108 ASP A O 1
ATOM 854 N N . ASP A 1 109 ? 22.300 -1.874 -15.539 1.00 94.44 109 ASP A N 1
ATOM 855 C CA . ASP A 1 109 ? 22.463 -3.321 -15.691 1.00 94.44 109 ASP A CA 1
ATOM 856 C C . ASP A 1 109 ? 21.483 -3.893 -16.733 1.00 94.44 109 ASP A C 1
ATOM 858 O O . ASP A 1 109 ? 20.369 -4.317 -16.401 1.00 94.44 109 ASP A O 1
ATOM 862 N N . PRO A 1 110 ? 21.911 -3.989 -18.006 1.00 93.69 110 PRO A N 1
ATOM 863 C CA . PRO A 1 110 ? 21.083 -4.515 -19.090 1.00 93.69 110 PRO A CA 1
ATOM 864 C C . PRO A 1 110 ? 20.673 -5.986 -18.939 1.00 93.69 110 PRO A C 1
ATOM 866 O O . PRO A 1 110 ? 19.900 -6.483 -19.757 1.00 93.69 110 PRO A O 1
ATOM 869 N N . LYS A 1 111 ? 21.224 -6.715 -17.957 1.00 94.94 111 LYS A N 1
ATOM 870 C CA . LYS A 1 111 ? 20.873 -8.117 -17.697 1.00 94.94 111 LYS A CA 1
ATOM 871 C C . LYS A 1 111 ? 19.742 -8.267 -16.688 1.00 94.94 111 LYS A C 1
ATOM 873 O O . LYS A 1 111 ? 19.222 -9.378 -16.579 1.00 94.94 111 LYS A O 1
ATOM 878 N N . MET A 1 112 ? 19.366 -7.203 -15.972 1.00 91.56 112 MET A N 1
ATOM 879 C CA . MET A 1 112 ? 18.232 -7.265 -15.058 1.00 91.56 112 MET A CA 1
ATOM 880 C C . MET A 1 112 ? 16.958 -7.615 -15.820 1.00 91.56 112 MET A C 1
ATOM 882 O O . MET A 1 112 ? 16.617 -7.028 -16.849 1.00 91.56 112 MET A O 1
ATOM 886 N N . THR A 1 113 ? 16.224 -8.568 -15.271 1.00 89.44 113 THR A N 1
ATOM 887 C CA . THR A 1 113 ? 14.882 -8.903 -15.728 1.00 89.44 113 THR A CA 1
ATOM 888 C C . THR A 1 113 ? 13.893 -7.801 -15.344 1.00 89.44 113 THR A C 1
ATOM 890 O O . THR A 1 113 ? 14.101 -7.054 -14.386 1.00 89.44 113 THR A O 1
ATOM 893 N N . ASP A 1 114 ? 12.764 -7.718 -16.052 1.00 85.00 114 ASP A N 1
ATOM 894 C CA . ASP A 1 114 ? 11.710 -6.752 -15.714 1.00 85.00 114 ASP A CA 1
ATOM 895 C C . ASP A 1 114 ? 11.172 -6.935 -14.282 1.00 85.00 114 ASP A C 1
ATOM 897 O O . ASP A 1 114 ? 10.797 -5.951 -13.645 1.00 85.00 114 ASP A O 1
ATOM 901 N N . ASP A 1 115 ? 11.161 -8.165 -13.753 1.00 83.88 115 ASP A N 1
ATOM 902 C CA . ASP A 1 115 ? 10.741 -8.438 -12.373 1.00 83.88 115 ASP A CA 1
ATOM 903 C C . ASP A 1 115 ? 11.754 -7.891 -11.348 1.00 83.88 115 ASP A C 1
ATOM 905 O O . ASP A 1 115 ? 11.357 -7.341 -10.318 1.00 83.88 115 ASP A O 1
ATOM 909 N N . GLU A 1 116 ? 13.057 -7.990 -11.633 1.00 87.38 116 GLU A N 1
ATOM 910 C CA . GLU A 1 116 ? 14.117 -7.415 -10.792 1.00 87.38 116 GLU A CA 1
ATOM 911 C C . GLU A 1 116 ? 14.080 -5.888 -10.818 1.00 87.38 116 GLU A C 1
ATOM 913 O O . GLU A 1 116 ? 14.144 -5.256 -9.764 1.00 87.38 116 GLU A O 1
ATOM 918 N N . ILE A 1 117 ? 13.892 -5.295 -12.000 1.00 88.06 117 ILE A N 1
ATOM 919 C CA . ILE A 1 117 ? 13.727 -3.844 -12.152 1.00 88.06 117 ILE A CA 1
ATOM 920 C C . ILE A 1 117 ? 12.503 -3.376 -11.373 1.00 88.06 117 ILE A C 1
ATOM 922 O O . ILE A 1 117 ? 12.580 -2.419 -10.604 1.00 88.06 117 ILE A O 1
ATOM 926 N N . PHE A 1 118 ? 11.373 -4.064 -11.538 1.00 86.25 118 PHE A N 1
ATOM 927 C CA . PHE A 1 118 ? 10.151 -3.761 -10.810 1.00 86.25 118 PHE A CA 1
ATOM 928 C C . PHE A 1 118 ? 10.390 -3.794 -9.296 1.00 86.25 118 PHE A C 1
ATOM 930 O O . PHE A 1 118 ? 10.024 -2.851 -8.590 1.00 86.25 118 PHE A O 1
ATOM 937 N N . TYR A 1 119 ? 11.041 -4.846 -8.795 1.00 87.69 119 TYR A N 1
ATOM 938 C CA . TYR A 1 119 ? 11.362 -4.961 -7.379 1.00 87.69 119 TYR A CA 1
ATOM 939 C C . TYR A 1 119 ? 12.276 -3.839 -6.895 1.00 87.69 119 TYR A C 1
ATOM 941 O O . TYR A 1 119 ? 11.978 -3.231 -5.872 1.00 87.69 119 TYR A O 1
ATOM 949 N N . GLU A 1 120 ? 13.352 -3.530 -7.616 1.00 88.81 120 GLU A N 1
ATOM 950 C CA . GLU A 1 120 ? 14.280 -2.466 -7.230 1.00 88.81 120 GLU A CA 1
ATOM 951 C C . GLU A 1 120 ? 13.601 -1.098 -7.191 1.00 88.81 120 GLU A C 1
ATOM 953 O O . GLU A 1 120 ? 13.847 -0.314 -6.271 1.00 88.81 120 GLU A O 1
ATOM 958 N N . VAL A 1 121 ? 12.693 -0.820 -8.129 1.00 88.69 121 VAL A N 1
ATOM 959 C CA . VAL A 1 121 ? 11.892 0.408 -8.101 1.00 88.69 121 VAL A CA 1
ATOM 960 C C . VAL A 1 121 ? 11.043 0.455 -6.836 1.00 88.69 121 VAL A C 1
ATOM 962 O O . VAL A 1 121 ? 11.089 1.451 -6.117 1.00 88.69 121 VAL A O 1
ATOM 965 N N . VAL A 1 122 ? 10.315 -0.619 -6.520 1.00 89.44 122 VAL A N 1
ATOM 966 C CA . VAL A 1 122 ? 9.473 -0.683 -5.315 1.00 89.44 122 VAL A CA 1
ATOM 967 C C . VAL A 1 122 ? 10.305 -0.599 -4.037 1.00 89.44 122 VAL A C 1
ATOM 969 O O . VAL A 1 122 ? 9.935 0.112 -3.105 1.00 89.44 122 VAL A O 1
ATOM 972 N N . ARG A 1 123 ? 11.447 -1.285 -3.988 1.00 89.31 123 ARG A N 1
ATOM 973 C CA . ARG A 1 123 ? 12.354 -1.303 -2.838 1.00 89.31 123 ARG A CA 1
ATOM 974 C C . ARG A 1 123 ? 12.883 0.095 -2.529 1.00 89.31 123 ARG A C 1
ATOM 976 O O . ARG A 1 123 ? 12.881 0.484 -1.364 1.00 89.31 123 ARG A O 1
ATOM 983 N N . ARG A 1 124 ? 13.275 0.850 -3.560 1.00 87.88 124 ARG A N 1
ATOM 984 C CA . ARG A 1 124 ? 13.824 2.210 -3.431 1.00 87.88 124 ARG A CA 1
ATOM 985 C C . ARG A 1 124 ? 12.750 3.275 -3.202 1.00 87.88 124 ARG A C 1
ATOM 987 O O . ARG A 1 124 ? 12.994 4.232 -2.479 1.00 87.88 124 ARG A O 1
ATOM 994 N N . ARG A 1 125 ? 11.573 3.131 -3.823 1.00 85.06 125 ARG A N 1
ATOM 995 C CA . ARG A 1 125 ? 10.464 4.107 -3.751 1.00 85.06 125 ARG A CA 1
ATOM 996 C C . ARG A 1 125 ? 9.449 3.829 -2.652 1.00 85.06 125 ARG A C 1
ATOM 998 O O . ARG A 1 125 ? 8.583 4.650 -2.412 1.00 85.06 125 ARG A O 1
ATOM 1005 N N . GLY A 1 126 ? 9.484 2.653 -2.036 1.00 87.94 126 GLY A N 1
ATOM 1006 C CA . GLY A 1 126 ? 8.584 2.313 -0.939 1.00 87.94 126 GLY A CA 1
ATOM 1007 C C . GLY A 1 126 ? 7.097 2.444 -1.248 1.00 87.94 126 GLY A C 1
ATOM 1008 O O . GLY A 1 126 ? 6.315 2.670 -0.332 1.00 87.94 126 GLY A O 1
ATOM 1009 N N . SER A 1 127 ? 6.683 2.303 -2.508 1.00 88.12 127 SER A N 1
ATOM 1010 C CA . SER A 1 127 ? 5.271 2.394 -2.868 1.00 88.12 127 SER A CA 1
ATOM 1011 C C . SER A 1 127 ? 4.909 1.468 -4.022 1.00 88.12 127 SER A C 1
ATOM 1013 O O . SER A 1 127 ? 5.660 1.306 -4.987 1.00 88.12 127 SER A O 1
ATOM 1015 N N . VAL A 1 128 ? 3.729 0.870 -3.907 1.00 90.69 128 VAL A N 1
ATOM 1016 C CA . VAL A 1 128 ? 3.027 0.120 -4.946 1.00 90.69 128 VAL A CA 1
ATOM 1017 C C . VAL A 1 128 ? 1.590 0.616 -5.027 1.00 90.69 128 VAL A C 1
ATOM 1019 O O . VAL A 1 128 ? 1.039 1.135 -4.055 1.00 90.69 128 VAL A O 1
ATOM 1022 N N . LEU A 1 129 ? 0.962 0.414 -6.180 1.00 91.19 129 LEU A N 1
ATOM 1023 C CA . LEU A 1 129 ? -0.452 0.717 -6.374 1.00 91.19 129 LEU A CA 1
ATOM 1024 C C . LEU A 1 129 ? -1.252 -0.565 -6.474 1.00 91.19 129 LEU A C 1
ATOM 1026 O O . LEU A 1 129 ? -0.864 -1.472 -7.205 1.00 91.19 129 LEU A O 1
ATOM 1030 N N . SER A 1 130 ? -2.392 -0.591 -5.795 1.00 92.81 130 SER A N 1
ATOM 1031 C CA . SER A 1 130 ? -3.486 -1.512 -6.082 1.00 92.81 130 SER A CA 1
ATOM 1032 C C . SER A 1 130 ? -4.531 -0.823 -6.950 1.00 92.81 130 SER A C 1
ATOM 1034 O O . SER A 1 130 ? -4.898 0.319 -6.679 1.00 92.81 130 SER A O 1
ATOM 1036 N N . TYR A 1 131 ? -5.018 -1.519 -7.975 1.00 91.69 131 TYR A N 1
ATOM 1037 C CA . TYR A 1 131 ? -6.147 -1.074 -8.808 1.00 91.69 131 TYR A CA 1
ATOM 1038 C C . TYR A 1 131 ? -7.496 -1.595 -8.300 1.00 91.69 131 TYR A C 1
ATOM 1040 O O . TYR A 1 131 ? -8.534 -1.257 -8.861 1.00 91.69 131 TYR A O 1
ATOM 1048 N N . ASP A 1 132 ? -7.473 -2.378 -7.221 1.00 93.75 132 ASP A N 1
ATOM 1049 C CA . ASP A 1 132 ? -8.654 -2.878 -6.530 1.00 93.75 132 ASP A CA 1
ATOM 1050 C C . ASP A 1 132 ? -8.649 -2.416 -5.064 1.00 93.75 132 ASP A C 1
ATOM 1052 O O . ASP A 1 132 ? -7.590 -2.208 -4.454 1.00 93.75 132 ASP A O 1
ATOM 1056 N N . GLY A 1 133 ? -9.843 -2.267 -4.490 1.00 95.50 133 GLY A N 1
ATOM 1057 C CA . GLY A 1 133 ? -10.016 -1.979 -3.068 1.00 95.50 133 GLY A CA 1
ATOM 1058 C C . GLY A 1 133 ? -9.728 -3.188 -2.172 1.00 95.50 133 GLY A C 1
ATOM 1059 O O . GLY A 1 133 ? -9.658 -4.329 -2.630 1.00 95.50 133 GLY A O 1
ATOM 1060 N N . ILE A 1 134 ? -9.578 -2.940 -0.871 1.00 97.69 134 ILE A N 1
ATOM 1061 C CA . ILE A 1 134 ? -9.290 -3.967 0.139 1.00 97.69 134 ILE A CA 1
ATOM 1062 C C . ILE A 1 134 ? -10.384 -3.933 1.211 1.00 97.69 134 ILE A C 1
ATOM 1064 O O . ILE A 1 134 ? -10.526 -2.911 1.886 1.00 97.69 134 ILE A O 1
ATOM 1068 N N . PRO A 1 135 ? -11.134 -5.031 1.423 1.00 97.88 135 PRO A N 1
ATOM 1069 C CA . PRO A 1 135 ? -12.213 -5.070 2.408 1.00 97.88 135 PRO A CA 1
ATOM 1070 C C . PRO A 1 135 ? -11.740 -4.787 3.837 1.00 97.88 135 PRO A C 1
ATOM 1072 O O . PRO A 1 135 ? -10.684 -5.267 4.254 1.00 97.88 135 PRO A O 1
ATOM 1075 N N . ALA A 1 136 ? -12.574 -4.109 4.632 1.00 97.88 136 ALA A N 1
ATOM 1076 C CA . ALA A 1 136 ? -12.275 -3.756 6.025 1.00 97.88 136 ALA A CA 1
ATOM 1077 C C . ALA A 1 136 ? -11.886 -4.957 6.911 1.00 97.88 136 ALA A C 1
ATOM 1079 O O . ALA A 1 136 ? -11.021 -4.839 7.781 1.00 97.88 136 ALA A O 1
ATOM 1080 N N . SER A 1 137 ? -12.465 -6.138 6.664 1.00 97.56 137 SER A N 1
ATOM 1081 C CA . SER A 1 137 ? -12.152 -7.381 7.389 1.00 97.56 137 SER A CA 1
ATOM 1082 C C . SER A 1 137 ? -10.690 -7.819 7.255 1.00 97.56 137 SER A C 1
ATOM 1084 O O . SER A 1 137 ? -10.152 -8.500 8.132 1.00 97.56 137 SER A O 1
ATOM 1086 N N . ASN A 1 138 ? -10.033 -7.417 6.168 1.00 98.00 138 ASN A N 1
ATOM 1087 C CA . ASN A 1 138 ? -8.665 -7.804 5.845 1.00 98.00 138 ASN A CA 1
ATOM 1088 C C . ASN A 1 138 ? -7.633 -6.800 6.372 1.00 98.00 138 ASN A C 1
ATOM 1090 O O . ASN A 1 138 ? -6.430 -7.043 6.268 1.00 98.00 138 ASN A O 1
ATOM 1094 N N . ILE A 1 139 ? -8.094 -5.704 6.978 1.00 98.25 139 ILE A N 1
ATOM 1095 C CA . ILE A 1 139 ? -7.264 -4.590 7.419 1.00 98.25 139 ILE A CA 1
ATOM 1096 C C . ILE A 1 139 ? -7.010 -4.682 8.924 1.00 98.25 139 ILE A C 1
ATOM 1098 O O . ILE A 1 139 ? -7.894 -4.996 9.729 1.00 98.25 139 ILE A O 1
ATOM 1102 N N . ARG A 1 140 ? -5.774 -4.381 9.314 1.00 97.94 140 ARG A N 1
ATOM 1103 C CA . ARG A 1 140 ? -5.377 -4.118 10.698 1.00 97.94 140 ARG A CA 1
ATOM 1104 C C . ARG A 1 140 ? -5.029 -2.648 10.869 1.00 97.94 140 ARG A C 1
ATOM 1106 O O . ARG A 1 140 ? -4.629 -2.002 9.907 1.00 97.94 140 ARG A O 1
ATOM 1113 N N . VAL A 1 141 ? -5.174 -2.125 12.078 1.00 97.12 141 VAL A N 1
ATOM 1114 C CA . VAL A 1 141 ? -4.951 -0.705 12.379 1.00 97.12 141 VAL A CA 1
ATOM 1115 C C . VAL A 1 141 ? -4.015 -0.553 13.564 1.00 97.12 141 VAL A C 1
ATOM 1117 O O . VAL A 1 141 ? -4.130 -1.280 14.550 1.00 97.12 141 VAL A O 1
ATOM 1120 N N . TRP A 1 142 ? -3.076 0.385 13.474 1.00 95.56 142 TRP A N 1
ATOM 1121 C CA . TRP A 1 142 ? -2.170 0.643 14.581 1.00 95.56 142 TRP A CA 1
ATOM 1122 C C . TRP A 1 142 ? -2.896 1.366 15.716 1.00 95.56 142 TRP A C 1
ATOM 1124 O O . TRP A 1 142 ? -3.300 2.526 15.592 1.00 95.56 142 TRP A O 1
ATOM 1134 N N . CYS A 1 143 ? -3.046 0.665 16.836 1.00 93.06 143 CYS A N 1
ATOM 1135 C CA . CYS A 1 143 ? -3.701 1.170 18.033 1.00 93.06 143 CYS A CA 1
ATOM 1136 C C . CYS A 1 143 ? -2.732 1.315 19.208 1.00 93.06 143 CYS A C 1
ATOM 1138 O O . CYS A 1 143 ? -1.664 0.699 19.255 1.00 93.06 143 CYS A O 1
ATOM 1140 N N . LYS A 1 144 ? -3.141 2.116 20.194 1.00 89.94 144 LYS A N 1
ATOM 1141 C CA . LYS A 1 144 ? -2.446 2.288 21.473 1.00 89.94 144 LYS A CA 1
ATOM 1142 C C . LYS A 1 144 ? -2.177 0.922 22.107 1.00 89.94 144 LYS A C 1
ATOM 1144 O O . LYS A 1 144 ? -3.032 0.040 22.095 1.00 89.94 144 LYS A O 1
ATOM 1149 N N . GLY A 1 145 ? -0.971 0.745 22.641 1.00 85.19 145 GLY A N 1
ATOM 1150 C CA . GLY A 1 145 ? -0.531 -0.518 23.242 1.00 85.19 145 GLY A CA 1
ATOM 1151 C C . GLY A 1 145 ? -0.103 -1.602 22.243 1.00 85.19 145 GLY A C 1
ATOM 1152 O O . GLY A 1 145 ? 0.415 -2.628 22.670 1.00 85.19 145 GLY A O 1
ATOM 1153 N N . SER A 1 146 ? -0.256 -1.382 20.932 1.00 86.31 146 SER A N 1
ATOM 1154 C CA . SER A 1 146 ? 0.300 -2.275 19.906 1.00 86.31 146 SER A CA 1
ATOM 1155 C C . SER A 1 146 ? 1.739 -1.876 19.566 1.00 86.31 146 SER A C 1
ATOM 1157 O O . SER A 1 146 ? 2.050 -0.686 19.462 1.00 86.31 146 SER A O 1
ATOM 1159 N N . GLY A 1 147 ? 2.616 -2.860 19.350 1.00 81.44 147 GLY A N 1
ATOM 1160 C CA . GLY A 1 147 ? 3.988 -2.605 18.903 1.00 81.44 147 GLY A CA 1
ATOM 1161 C C . GLY A 1 147 ? 4.009 -1.953 17.517 1.00 81.44 147 GLY A C 1
ATOM 1162 O O . GLY A 1 147 ? 3.359 -2.449 16.598 1.00 81.44 147 GLY A O 1
ATOM 1163 N N . CYS A 1 148 ? 4.756 -0.855 17.362 1.00 77.69 148 CYS A N 1
ATOM 1164 C CA . CYS A 1 148 ? 4.843 -0.086 16.111 1.00 77.69 148 CYS A CA 1
ATOM 1165 C C . CYS A 1 148 ? 5.326 -0.931 14.918 1.00 77.69 148 CYS A C 1
ATOM 1167 O O . CYS A 1 148 ? 4.835 -0.775 13.806 1.00 77.69 148 CYS A O 1
ATOM 1169 N N . ASP A 1 149 ? 6.231 -1.882 15.150 1.00 80.81 149 ASP A N 1
ATOM 1170 C CA . ASP A 1 149 ? 6.944 -2.563 14.059 1.00 80.81 149 ASP A CA 1
ATOM 1171 C C . ASP A 1 149 ? 6.342 -3.924 13.675 1.00 80.81 149 ASP A C 1
ATOM 1173 O O . ASP A 1 149 ? 6.860 -4.620 12.801 1.00 80.81 149 ASP A O 1
ATOM 1177 N N . ALA A 1 150 ? 5.239 -4.329 14.315 1.00 87.81 150 ALA A N 1
ATOM 1178 C CA . ALA A 1 150 ? 4.670 -5.667 14.164 1.00 87.81 150 ALA A CA 1
ATOM 1179 C C . ALA A 1 150 ? 3.170 -5.635 13.821 1.00 87.81 150 ALA A C 1
ATOM 1181 O O . ALA A 1 150 ? 2.337 -5.919 14.691 1.00 87.81 150 ALA A O 1
ATOM 1182 N N . PRO A 1 151 ? 2.794 -5.379 12.550 1.00 94.44 151 PRO A N 1
ATOM 1183 C CA . PRO A 1 151 ? 1.391 -5.353 12.134 1.00 94.44 151 PRO A CA 1
ATOM 1184 C C . PRO A 1 151 ? 0.594 -6.627 12.423 1.00 94.44 151 PRO A C 1
ATOM 1186 O O . PRO A 1 151 ? -0.623 -6.579 12.567 1.00 94.44 151 PRO A O 1
ATOM 1189 N N . SER A 1 152 ? 1.261 -7.773 12.563 1.00 94.94 152 SER A N 1
ATOM 1190 C CA . SER A 1 152 ? 0.631 -9.031 12.982 1.00 94.94 152 SER A CA 1
ATOM 1191 C C . SER A 1 152 ? -0.042 -8.946 14.358 1.00 94.94 152 SER A C 1
ATOM 1193 O O . SER A 1 152 ? -1.000 -9.678 14.616 1.00 94.94 152 SER A O 1
ATOM 1195 N N . THR A 1 153 ? 0.428 -8.042 15.222 1.00 94.19 153 THR A N 1
ATOM 1196 C CA . THR A 1 153 ? -0.099 -7.808 16.576 1.00 94.19 153 THR A CA 1
ATOM 1197 C C . THR A 1 153 ? -1.200 -6.751 16.623 1.00 94.19 153 THR A C 1
ATOM 1199 O O . THR A 1 153 ? -1.909 -6.653 17.619 1.00 94.19 153 THR A O 1
ATOM 1202 N N . TRP A 1 154 ? -1.370 -5.976 15.552 1.00 96.12 154 TRP A N 1
ATOM 1203 C CA . TRP A 1 154 ? -2.355 -4.901 15.498 1.00 96.12 154 TRP A CA 1
ATOM 1204 C C . TRP A 1 154 ? -3.780 -5.466 15.461 1.00 96.12 154 TRP A C 1
ATOM 1206 O O . TRP A 1 154 ? -4.013 -6.478 14.786 1.00 96.12 154 TRP A O 1
ATOM 1216 N N . PRO A 1 155 ? -4.757 -4.841 16.136 1.00 96.75 155 PRO A N 1
ATOM 1217 C CA . PRO A 1 155 ? -6.146 -5.276 16.072 1.00 96.75 155 PRO A CA 1
ATOM 1218 C C . PRO A 1 155 ? -6.720 -5.154 14.652 1.00 96.75 155 PRO A C 1
ATOM 1220 O O . PRO A 1 155 ? -6.237 -4.394 13.808 1.00 96.75 155 PRO A O 1
ATOM 1223 N N . ARG A 1 156 ? -7.774 -5.931 14.380 1.00 97.38 156 ARG A N 1
ATOM 1224 C CA . ARG A 1 156 ? -8.555 -5.812 13.141 1.00 97.38 156 ARG A CA 1
ATOM 1225 C C . ARG A 1 156 ? -9.306 -4.485 13.143 1.00 97.38 156 ARG A C 1
ATOM 1227 O O . ARG A 1 156 ? -9.933 -4.161 14.145 1.00 97.38 156 ARG A O 1
ATOM 1234 N N . LEU A 1 157 ? -9.329 -3.788 12.006 1.00 97.19 157 LEU A N 1
ATOM 1235 C CA . LEU A 1 157 ? -9.994 -2.486 11.872 1.00 97.19 157 LEU A CA 1
ATOM 1236 C C . LEU A 1 157 ? -11.461 -2.526 12.327 1.00 97.19 157 LEU A C 1
ATOM 1238 O O . LEU A 1 157 ? -11.911 -1.661 13.074 1.00 97.19 157 LEU A O 1
ATOM 1242 N N . VAL A 1 158 ? -12.186 -3.576 11.938 1.00 96.81 158 VAL A N 1
ATOM 1243 C CA . VAL A 1 158 ? -13.600 -3.773 12.300 1.00 96.81 158 VAL A CA 1
ATOM 1244 C C . VAL A 1 158 ? -13.838 -3.883 13.813 1.00 96.81 158 VAL A C 1
ATOM 1246 O O . VAL A 1 158 ? -14.934 -3.576 14.274 1.00 96.81 158 VAL A O 1
ATOM 1249 N N . ALA A 1 159 ? -12.821 -4.273 14.587 1.00 95.19 159 ALA A N 1
ATOM 1250 C CA . ALA A 1 159 ? -12.883 -4.414 16.042 1.00 95.19 159 ALA A CA 1
ATOM 1251 C C . ALA A 1 159 ? -12.356 -3.181 16.803 1.00 95.19 159 ALA A C 1
ATOM 1253 O O . ALA A 1 159 ? -12.437 -3.149 18.028 1.00 95.19 159 ALA A O 1
ATOM 1254 N N . SER A 1 160 ? -11.818 -2.181 16.103 1.00 95.50 160 SER A N 1
ATOM 1255 C CA . SER A 1 160 ? -11.202 -0.988 16.695 1.00 95.50 160 SER A CA 1
ATOM 1256 C C . SER A 1 160 ? -12.133 0.221 16.664 1.00 95.50 160 SER A C 1
ATOM 1258 O O . SER A 1 160 ? -13.062 0.297 15.859 1.00 95.50 160 SER A O 1
ATOM 1260 N N . THR A 1 161 ? -11.861 1.209 17.509 1.00 95.38 161 THR A N 1
ATOM 1261 C CA . THR A 1 161 ? -12.535 2.513 17.522 1.00 95.38 161 THR A CA 1
ATOM 1262 C C . THR A 1 161 ? -11.557 3.638 17.193 1.00 95.38 161 THR A C 1
ATOM 1264 O O . THR A 1 161 ? -10.344 3.495 17.355 1.00 95.38 161 THR A O 1
ATOM 1267 N N . ILE A 1 162 ? -12.075 4.795 16.774 1.00 93.81 162 ILE A N 1
ATOM 1268 C CA . ILE A 1 162 ? -11.239 5.965 16.476 1.00 93.81 162 ILE A CA 1
ATOM 1269 C C . ILE A 1 162 ? -10.427 6.440 17.694 1.00 93.81 162 ILE A C 1
ATOM 1271 O O . ILE A 1 162 ? -9.344 6.997 17.539 1.00 93.81 162 ILE A O 1
ATOM 1275 N N . SER A 1 163 ? -10.904 6.199 18.921 1.00 93.75 163 SER A N 1
ATOM 1276 C CA . SER A 1 163 ? -10.168 6.522 20.152 1.00 93.75 163 SER A CA 1
ATOM 1277 C C . SER A 1 163 ? -8.948 5.629 20.393 1.00 93.75 163 SER A C 1
ATOM 1279 O O . SER A 1 163 ? -8.049 6.023 21.150 1.00 93.75 163 SER A O 1
ATOM 1281 N N . ASP A 1 164 ? -8.897 4.463 19.747 1.00 91.06 164 ASP A N 1
ATOM 1282 C CA . ASP A 1 164 ? -7.825 3.484 19.921 1.00 91.06 164 ASP A CA 1
ATOM 1283 C C . ASP A 1 164 ? -6.616 3.782 19.036 1.00 91.06 164 ASP A C 1
ATOM 1285 O O . ASP A 1 164 ? -5.512 3.357 19.370 1.00 91.06 164 ASP A O 1
ATOM 1289 N N . ILE A 1 165 ? -6.794 4.485 17.912 1.00 92.25 165 ILE A N 1
ATOM 1290 C CA . ILE A 1 165 ? -5.738 4.647 16.902 1.00 92.25 165 ILE A CA 1
ATOM 1291 C C . ILE A 1 165 ? -4.581 5.519 17.406 1.00 92.25 165 ILE A C 1
ATOM 1293 O O . ILE A 1 165 ? -4.774 6.489 18.147 1.00 92.25 165 ILE A O 1
ATOM 1297 N N . VAL A 1 166 ? -3.368 5.181 16.972 1.00 88.00 166 VAL A N 1
ATOM 1298 C CA . VAL A 1 166 ? -2.188 6.042 17.120 1.00 88.00 166 VAL A CA 1
ATOM 1299 C C . VAL A 1 166 ? -2.132 7.003 15.938 1.00 88.00 166 VAL A C 1
ATOM 1301 O O . VAL A 1 166 ? -2.348 6.599 14.794 1.00 88.00 166 VAL A O 1
ATOM 1304 N N . ARG A 1 167 ? -1.847 8.273 16.231 1.00 88.25 167 ARG A N 1
ATOM 1305 C CA . ARG A 1 167 ? -1.648 9.321 15.230 1.00 88.25 167 ARG A CA 1
ATOM 1306 C C . ARG A 1 167 ? -0.158 9.637 15.105 1.00 88.25 167 ARG A C 1
ATOM 1308 O O . ARG A 1 167 ? 0.511 9.730 16.134 1.00 88.25 167 ARG A O 1
ATOM 1315 N N . ILE A 1 168 ? 0.329 9.776 13.876 1.00 83.38 168 ILE A N 1
ATOM 1316 C CA . ILE A 1 168 ? 1.724 10.081 13.517 1.00 83.38 168 ILE A CA 1
ATOM 1317 C C . ILE A 1 168 ? 1.845 11.294 12.611 1.00 83.38 168 ILE A C 1
ATOM 1319 O O . ILE A 1 168 ? 0.859 11.593 11.900 1.00 83.38 168 ILE A O 1
#

Radius of gyration: 16.09 Å; chains: 1; bounding box: 40×31×45 Å

Sequence (168 aa):
MQSAYDFLTRKHSWYLHASDPANFEDIKAGGLETRFPGGSVPDIVKDRFGTTAKQVLCLRPIGTEDPTGSRSSERFLLAVERNFLPLSIGLDWSFVGTWTLPDILRADDPKMTDDEIFYEVVRRRGSVLSYDGIPASNIRVWCKGSGCDAPSTWPRLVASTISDIVRI

Secondary structure (DSSP, 8-state):
-HHHHHHHHHH-SEEEEEE-GGGHHHHHHH-BPPB--SSPPPHHHHHHHGGGGG-BEEEEETT--------SS--EEEEEEGGGS-S-EEE-TTSTTTTHHHHHHHHH-TT--HHHHHHHHHHHH--EEESS-B-GGGEEE-BTTS-TT-GGGSPBGGG--TTTB---